Protein AF-A0A7V3CPV3-F1 (afdb_monomer)

Solvent-accessible surface area (backbone atoms only — not comparable to full-atom values): 7036 Å² total; per-residue (Å²): 133,64,68,69,62,50,53,53,50,53,54,56,52,62,68,63,71,70,72,75,70,75,81,86,49,70,71,41,99,81,75,51,84,41,73,77,80,77,63,78,78,73,88,60,93,56,97,50,88,84,55,83,73,71,78,49,60,71,59,56,50,48,53,52,46,52,51,45,66,65,47,46,63,57,50,51,54,51,52,70,70,41,84,89,56,53,73,67,55,45,52,51,54,49,49,56,48,51,52,51,51,51,52,46,53,48,60,66,72,77,106

Nearest PDB structures (foldseek):
  5u0p-assembly1_V  TM=7.146E-01  e=5.054E+00  Schizosaccharomyces pombe

Secondary structure (DSSP, 8-state):
--HHHHHHHHHHHHHGGG-------PPPTTSPPPP--------S--TTTT------HHHHHHHHHHHHHHHHHHHHHHHHH-SSS-HHHHHHHHHHHHHHHHHHHHHHH--

Mean predicted aligned error: 19.04 Å

Sequence (111 aa):
MDPSRQEELEAALDEGSGTELPPNQPQGLLGEPGFDLYKVDEFEPSGNAGVSQEVDFPVVLMAVLLAYVIFFPAAYVILWRSRQFSLRGKVVMSLVGALGVAAAAWALLVR

Foldseek 3Di:
DDVVVVVVVVVVVVVVPPPPPPPPFDQDPPRPDGDPPPPPPPVPPDVCPPDPPPVPVVVVVLVVLVCLVVCLVVVLVCLVPDPPDDPVRSVVSVVVSVVSNVVSVVVVVVD

Radius of gyration: 30.18 Å; Cα contacts (8 Å, |Δi|>4): 24; chains: 1; bounding box: 63×49×74 Å

pLDDT: mean 71.31, std 17.69, range [42.47, 94.75]

Structure (mmCIF, N/CA/C/O backbone):
data_AF-A0A7V3CPV3-F1
#
_entry.id   AF-A0A7V3CPV3-F1
#
loop_
_atom_site.group_PDB
_atom_site.id
_atom_site.type_symbol
_atom_site.label_atom_id
_atom_site.label_alt_id
_atom_site.label_comp_id
_atom_site.label_asym_id
_atom_site.label_entity_id
_atom_site.label_seq_id
_atom_site.pdbx_PDB_ins_code
_atom_site.Cartn_x
_atom_site.Cartn_y
_atom_site.Cartn_z
_atom_site.occupancy
_atom_site.B_iso_or_equiv
_atom_site.auth_seq_id
_atom_site.auth_comp_id
_atom_site.auth_asym_id
_atom_site.auth_atom_id
_atom_site.pdbx_PDB_model_num
ATOM 1 N N . MET A 1 1 ? 42.296 32.226 -46.890 1.00 56.53 1 MET A N 1
ATOM 2 C CA . MET A 1 1 ? 42.434 30.790 -46.582 1.00 56.53 1 MET A CA 1
ATOM 3 C C . MET A 1 1 ? 42.864 30.123 -47.864 1.00 56.53 1 MET A C 1
ATOM 5 O O . MET A 1 1 ? 42.244 30.408 -48.881 1.00 56.53 1 MET A O 1
ATOM 9 N N . ASP A 1 2 ? 43.961 29.370 -47.832 1.00 69.62 2 ASP A N 1
ATOM 10 C CA . ASP A 1 2 ? 44.484 28.711 -49.029 1.00 69.62 2 ASP A CA 1
ATOM 11 C C . ASP A 1 2 ? 43.598 27.513 -49.393 1.00 69.62 2 ASP A C 1
ATOM 13 O O . ASP A 1 2 ? 43.404 26.644 -48.539 1.00 69.62 2 ASP A O 1
ATOM 17 N N . PRO A 1 3 ? 43.068 27.445 -50.625 1.00 68.00 3 PRO A N 1
ATOM 18 C CA . PRO A 1 3 ? 42.153 26.383 -51.043 1.00 68.00 3 PRO A CA 1
ATOM 19 C C . PRO A 1 3 ? 42.816 24.997 -51.042 1.00 68.00 3 PRO A C 1
ATOM 21 O O . PRO A 1 3 ? 42.164 24.011 -50.721 1.00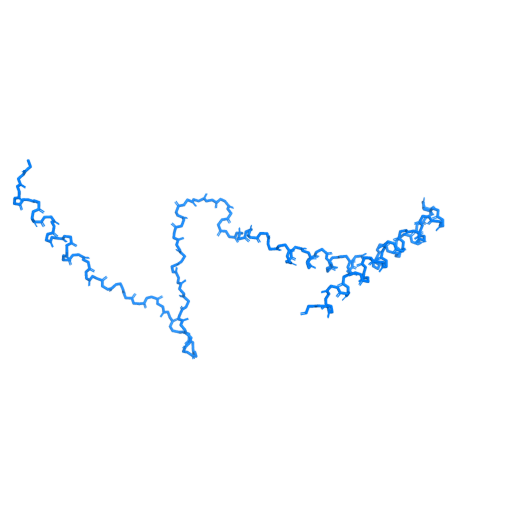 68.00 3 PRO A O 1
ATOM 24 N N . SER A 1 4 ? 44.128 24.923 -51.281 1.00 70.88 4 SER A N 1
ATOM 25 C CA . SER A 1 4 ? 44.899 23.671 -51.229 1.00 70.88 4 SER A CA 1
ATOM 26 C C . SER A 1 4 ? 44.967 23.058 -49.830 1.00 70.88 4 SER A C 1
ATOM 28 O O . SER A 1 4 ? 44.990 21.842 -49.676 1.00 70.88 4 SER A O 1
ATOM 30 N N . ARG A 1 5 ? 44.957 23.897 -48.789 1.00 68.94 5 ARG A N 1
ATOM 31 C CA . ARG A 1 5 ? 44.978 23.447 -47.393 1.00 68.94 5 ARG A CA 1
ATOM 32 C C . ARG A 1 5 ? 43.616 22.929 -46.938 1.00 68.94 5 ARG A C 1
ATOM 34 O O . ARG A 1 5 ? 43.535 22.190 -45.965 1.00 68.94 5 ARG A O 1
ATOM 41 N N . GLN A 1 6 ? 42.555 23.351 -47.618 1.00 71.50 6 GLN A N 1
ATOM 42 C CA . GLN A 1 6 ? 41.190 22.917 -47.357 1.00 71.50 6 GLN A CA 1
ATOM 43 C C . GLN A 1 6 ? 40.939 21.542 -47.988 1.00 71.50 6 GLN A C 1
ATOM 45 O O . GLN A 1 6 ? 40.430 20.660 -47.308 1.00 71.50 6 GLN A O 1
ATOM 50 N N . GLU A 1 7 ? 41.439 21.324 -49.208 1.00 74.12 7 GLU A N 1
ATOM 51 C CA . GLU A 1 7 ? 41.467 20.010 -49.867 1.00 74.12 7 GLU A CA 1
ATOM 52 C C . GLU A 1 7 ? 42.298 18.974 -49.090 1.00 74.12 7 GLU A C 1
ATOM 54 O O . GLU A 1 7 ? 41.855 17.843 -48.919 1.00 74.12 7 GLU A O 1
ATOM 59 N N . GLU A 1 8 ? 43.467 19.350 -48.553 1.00 69.62 8 GLU A N 1
ATOM 60 C CA . GLU A 1 8 ? 44.260 18.450 -47.694 1.00 69.62 8 GLU A CA 1
ATOM 61 C C . GLU A 1 8 ? 43.537 18.086 -46.387 1.00 69.62 8 GLU A C 1
ATOM 63 O O . GLU A 1 8 ? 43.645 16.952 -45.923 1.00 69.62 8 GLU A O 1
ATOM 68 N N . LEU A 1 9 ? 42.800 19.028 -45.783 1.00 64.81 9 LEU A N 1
ATOM 69 C CA . LEU A 1 9 ? 42.025 18.755 -44.569 1.00 64.81 9 LEU A CA 1
ATOM 70 C C . LEU A 1 9 ? 40.815 17.858 -44.848 1.00 64.81 9 LEU A C 1
ATOM 72 O O . LEU A 1 9 ? 40.520 16.985 -44.038 1.00 64.81 9 LEU A O 1
ATOM 76 N N . GLU A 1 10 ? 40.126 18.065 -45.968 1.00 66.81 10 GLU A N 1
ATOM 77 C CA . GLU A 1 10 ? 38.992 17.233 -46.385 1.00 66.81 10 GLU A CA 1
ATOM 78 C C . GLU A 1 10 ? 39.453 15.818 -46.758 1.00 66.81 10 GLU A C 1
ATOM 80 O O . GLU A 1 10 ? 38.862 14.846 -46.292 1.00 66.81 10 GLU A O 1
ATOM 85 N N . ALA A 1 11 ? 40.581 15.683 -47.464 1.00 66.31 11 ALA A N 1
ATOM 86 C CA . ALA A 1 11 ? 41.181 14.383 -47.765 1.00 66.31 11 ALA A CA 1
ATOM 87 C C . ALA A 1 11 ? 41.608 13.622 -46.494 1.00 66.31 11 ALA A C 1
ATOM 89 O O . ALA A 1 11 ? 41.370 12.420 -46.385 1.00 66.31 11 ALA A O 1
ATOM 90 N N . ALA A 1 12 ? 42.181 14.315 -45.503 1.00 62.19 12 ALA A N 1
ATOM 91 C CA . ALA A 1 12 ? 42.557 13.711 -44.223 1.00 62.19 12 ALA A CA 1
ATOM 92 C C . ALA A 1 12 ? 41.345 13.319 -43.351 1.00 62.19 12 ALA A C 1
ATOM 94 O O . ALA A 1 12 ? 41.442 12.398 -42.538 1.00 62.19 12 ALA A O 1
ATOM 95 N N . LEU A 1 13 ? 40.207 14.008 -43.499 1.00 59.66 13 LEU A N 1
ATOM 96 C CA . LEU A 1 13 ? 38.956 13.686 -42.805 1.00 59.66 13 LEU A CA 1
ATOM 97 C C . LEU A 1 13 ? 38.241 12.485 -43.437 1.00 59.66 13 LEU A C 1
ATOM 99 O O . LEU A 1 13 ? 37.728 11.639 -42.702 1.00 59.66 13 LEU A O 1
ATOM 103 N N . ASP A 1 14 ? 38.264 12.366 -44.766 1.00 60.06 14 ASP A N 1
ATOM 104 C CA . ASP A 1 14 ? 37.705 11.211 -45.475 1.00 60.06 14 ASP A CA 1
ATOM 105 C C . ASP A 1 14 ? 38.520 9.932 -45.214 1.00 60.06 14 ASP A C 1
ATOM 107 O O . ASP A 1 14 ? 37.942 8.871 -44.956 1.00 60.06 14 ASP A O 1
ATOM 111 N N . GLU A 1 15 ? 39.855 10.027 -45.169 1.00 57.59 15 GLU A N 1
ATOM 112 C CA . GLU A 1 15 ? 40.751 8.894 -44.876 1.00 57.59 15 GLU A CA 1
ATOM 113 C C . GLU A 1 15 ? 40.659 8.421 -43.404 1.00 57.59 15 GLU A C 1
ATOM 115 O O . GLU A 1 15 ? 40.920 7.258 -43.095 1.00 57.59 15 GLU A O 1
ATOM 120 N N . GLY A 1 16 ? 40.203 9.288 -42.490 1.00 47.00 16 GLY A N 1
ATOM 121 C CA . GLY A 1 16 ? 39.996 8.980 -41.069 1.00 47.00 16 GLY A CA 1
ATOM 122 C C . GLY A 1 16 ? 38.681 8.262 -40.730 1.00 47.00 16 GLY A C 1
ATOM 123 O O . GLY A 1 16 ? 38.499 7.832 -39.590 1.00 47.00 16 GLY A O 1
ATOM 124 N N . SER A 1 17 ? 37.766 8.103 -41.691 1.00 47.91 17 SER A N 1
ATOM 125 C CA . SER A 1 17 ? 36.425 7.533 -41.457 1.00 47.91 17 SER A CA 1
ATOM 126 C C . SER A 1 17 ? 36.355 5.997 -41.527 1.00 47.91 17 SER A C 1
ATOM 128 O O . SER A 1 17 ? 35.320 5.408 -41.221 1.00 47.91 17 SER A O 1
ATOM 130 N N . GLY A 1 18 ? 37.461 5.335 -41.888 1.00 44.59 18 GLY A N 1
ATOM 131 C CA . GLY A 1 18 ? 37.525 3.890 -42.134 1.00 44.59 18 GLY A CA 1
ATOM 132 C C . GLY A 1 18 ? 38.124 3.039 -41.013 1.00 44.59 18 GLY A C 1
ATOM 133 O O . GLY A 1 18 ? 38.395 1.861 -41.241 1.00 44.59 18 GLY A O 1
ATOM 134 N N . THR A 1 19 ? 38.356 3.582 -39.812 1.00 42.47 19 THR A N 1
ATOM 135 C CA . THR A 1 19 ? 38.695 2.710 -38.676 1.00 42.47 19 THR A CA 1
ATOM 136 C C . THR A 1 19 ? 37.397 2.107 -38.164 1.00 42.47 19 THR A C 1
ATOM 138 O O . THR A 1 19 ? 36.763 2.659 -37.267 1.00 42.47 19 THR A O 1
ATOM 141 N N . GLU A 1 20 ? 36.980 0.992 -38.770 1.00 50.66 20 GLU A N 1
ATOM 142 C CA . GLU A 1 20 ? 36.038 0.061 -38.155 1.00 50.66 20 GLU A CA 1
ATOM 143 C C . GLU A 1 20 ? 36.543 -0.211 -36.734 1.00 50.66 20 GLU A C 1
ATOM 145 O O . GLU A 1 20 ? 37.519 -0.934 -36.517 1.00 50.66 20 GLU A O 1
ATOM 150 N N . LEU A 1 21 ? 35.930 0.455 -35.754 1.00 48.62 21 LEU A N 1
ATOM 151 C CA . LEU A 1 21 ? 36.148 0.155 -34.350 1.00 48.62 21 LEU A CA 1
ATOM 152 C C . LEU A 1 21 ? 35.860 -1.343 -34.188 1.00 48.62 21 LEU A C 1
ATOM 154 O O . LEU A 1 21 ? 34.802 -1.796 -34.641 1.00 48.62 21 LEU A O 1
ATOM 158 N N . PRO A 1 22 ? 36.783 -2.130 -33.603 1.00 49.16 22 PRO A N 1
ATOM 159 C CA . PRO A 1 22 ? 36.579 -3.564 -33.478 1.00 49.16 22 PRO A CA 1
ATOM 160 C C . PRO A 1 22 ? 35.247 -3.806 -32.759 1.00 49.16 22 PRO A C 1
ATOM 162 O O . PRO A 1 22 ? 34.936 -3.076 -31.811 1.00 49.16 22 PRO A O 1
ATOM 165 N N . PRO A 1 23 ? 34.439 -4.786 -33.202 1.00 51.44 23 PRO A N 1
ATOM 166 C CA . PRO A 1 23 ? 33.114 -5.006 -32.647 1.00 51.44 23 PRO A CA 1
ATOM 167 C C . PRO A 1 23 ? 33.256 -5.401 -31.176 1.00 51.44 23 PRO A C 1
ATOM 169 O O . PRO A 1 23 ? 33.507 -6.555 -30.843 1.00 51.44 23 PRO A O 1
ATOM 172 N N . ASN A 1 24 ? 33.086 -4.436 -30.274 1.00 50.66 24 ASN A N 1
ATOM 173 C CA . ASN A 1 24 ? 33.134 -4.637 -28.826 1.00 50.66 24 ASN A CA 1
ATOM 174 C C . ASN A 1 24 ? 31.821 -5.239 -28.288 1.00 50.66 24 ASN A C 1
ATOM 176 O O . ASN A 1 24 ? 31.425 -4.983 -27.153 1.00 50.66 24 ASN A O 1
ATOM 180 N N . GLN A 1 25 ? 31.139 -6.055 -29.094 1.00 51.19 25 GLN A N 1
ATOM 181 C CA . GLN A 1 25 ? 30.000 -6.848 -28.655 1.00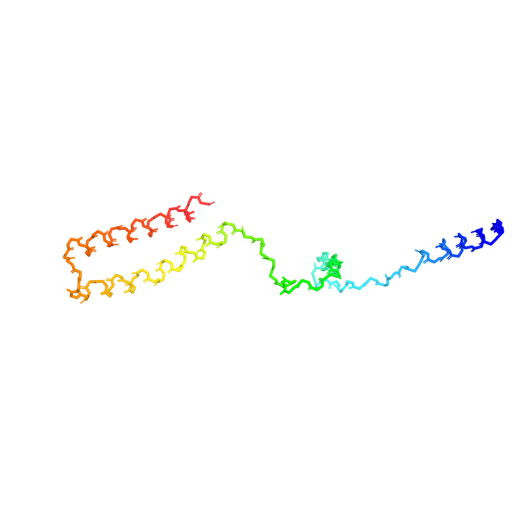 51.19 25 GLN A CA 1
ATOM 182 C C . GLN A 1 25 ? 30.478 -8.275 -28.373 1.00 51.19 25 GLN A C 1
ATOM 184 O O . GLN A 1 25 ? 30.712 -9.037 -29.315 1.00 51.19 25 GLN A O 1
ATOM 189 N N . PRO A 1 26 ? 30.626 -8.686 -27.101 1.00 53.00 26 PRO A N 1
ATOM 190 C CA . PRO A 1 26 ? 30.696 -10.106 -26.806 1.00 53.00 26 PRO A CA 1
ATOM 191 C C . PRO A 1 26 ? 29.389 -10.745 -27.290 1.00 53.00 26 PRO A C 1
ATOM 193 O O . PRO A 1 26 ? 28.301 -10.354 -26.865 1.00 53.00 26 PRO A O 1
ATOM 196 N N . GLN A 1 27 ? 29.493 -11.700 -28.215 1.00 53.34 27 GLN A N 1
ATOM 197 C CA . GLN A 1 27 ? 28.337 -12.466 -28.673 1.00 53.34 27 GLN A CA 1
ATOM 198 C C . GLN A 1 27 ? 27.693 -13.160 -27.469 1.00 53.34 27 GLN A C 1
ATOM 200 O O . GLN A 1 27 ? 28.382 -13.803 -26.671 1.00 53.34 27 GLN A O 1
ATOM 205 N N . GLY A 1 28 ? 26.372 -13.035 -27.333 1.00 55.84 28 GLY A N 1
ATOM 206 C CA . GLY A 1 28 ? 25.628 -13.827 -26.361 1.00 55.84 28 GLY A CA 1
ATOM 207 C C . GLY A 1 28 ? 25.835 -15.319 -26.640 1.00 55.84 28 GLY A C 1
ATOM 208 O O . GLY A 1 28 ? 25.908 -15.735 -27.796 1.00 55.84 28 GLY A O 1
ATOM 209 N N . LEU A 1 29 ? 25.905 -16.143 -25.591 1.00 56.28 29 LEU A N 1
ATOM 210 C CA . LEU A 1 29 ? 26.184 -17.590 -25.671 1.00 56.28 29 LEU A CA 1
ATOM 211 C C . LEU A 1 29 ? 25.224 -18.392 -26.579 1.00 56.28 29 LEU A C 1
ATOM 213 O O . LEU A 1 29 ? 25.504 -19.549 -26.880 1.00 56.28 29 LEU A O 1
ATOM 217 N N . LEU A 1 30 ? 24.100 -17.803 -27.001 1.00 57.06 30 LEU A N 1
ATOM 218 C CA . LEU A 1 30 ? 23.021 -18.458 -27.747 1.00 57.06 30 LEU A CA 1
ATOM 219 C C . LEU A 1 30 ? 22.642 -17.745 -29.062 1.00 57.06 30 LEU A C 1
ATOM 221 O O . LEU A 1 30 ? 21.592 -18.037 -29.626 1.00 57.06 30 LEU A O 1
ATOM 225 N N . GLY A 1 31 ? 23.484 -16.839 -29.577 1.00 55.50 31 GLY A N 1
ATOM 226 C CA . GLY A 1 31 ? 23.236 -16.166 -30.864 1.00 55.50 31 GLY A CA 1
ATOM 227 C C . GLY A 1 31 ? 22.234 -15.007 -30.805 1.00 55.50 31 GLY A C 1
ATOM 228 O O . GLY A 1 31 ? 21.690 -14.608 -31.833 1.00 55.50 31 GLY A O 1
ATOM 229 N N . GLU A 1 32 ? 21.988 -14.464 -29.613 1.00 56.59 32 GLU A N 1
ATOM 230 C CA . GLU A 1 32 ? 21.241 -13.217 -29.437 1.00 56.59 32 GLU A CA 1
ATOM 231 C C . GLU A 1 32 ? 22.058 -12.027 -29.978 1.00 56.59 32 GLU A C 1
ATOM 233 O O . GLU A 1 32 ? 23.292 -12.042 -29.862 1.00 56.59 32 GLU A O 1
ATOM 238 N N . PRO A 1 33 ? 21.409 -10.994 -30.559 1.00 54.50 33 PRO A N 1
ATOM 239 C CA . PRO A 1 33 ? 22.097 -9.750 -30.883 1.00 54.50 33 PRO A CA 1
ATOM 240 C C . PRO A 1 33 ? 22.756 -9.217 -29.605 1.00 54.50 33 PRO A C 1
ATOM 242 O O . PRO A 1 33 ? 22.108 -9.122 -28.562 1.00 54.50 33 PRO A O 1
ATOM 245 N N . GLY A 1 34 ? 24.066 -8.960 -29.673 1.00 54.69 34 GLY A N 1
ATOM 246 C CA . GLY A 1 34 ? 24.864 -8.549 -28.523 1.00 54.69 34 GLY A CA 1
ATOM 247 C C . GLY A 1 34 ? 24.278 -7.307 -27.858 1.00 54.69 34 GLY A C 1
ATOM 248 O O . GLY A 1 34 ? 23.688 -6.459 -28.525 1.00 54.69 34 GLY A O 1
ATOM 249 N N . PHE A 1 35 ? 24.429 -7.210 -26.536 1.00 47.69 35 PHE A N 1
ATOM 250 C CA . PHE A 1 35 ? 24.013 -6.027 -25.787 1.00 47.69 35 PHE A CA 1
ATOM 251 C C . PHE A 1 35 ? 24.631 -4.783 -26.429 1.00 47.69 35 PHE A C 1
ATOM 253 O O . PHE A 1 35 ? 25.857 -4.671 -26.511 1.00 47.69 35 PHE A O 1
ATOM 260 N N . ASP A 1 36 ? 23.785 -3.868 -26.894 1.00 50.06 36 ASP A N 1
ATOM 261 C CA . ASP A 1 36 ? 24.252 -2.604 -27.439 1.00 50.06 36 ASP A CA 1
ATOM 262 C C . ASP A 1 36 ? 24.753 -1.741 -26.276 1.00 50.06 36 ASP A C 1
ATOM 264 O O . ASP A 1 36 ? 23.980 -1.213 -25.476 1.00 50.06 36 ASP A O 1
ATOM 268 N N . LEU A 1 37 ? 26.077 -1.703 -26.108 1.00 52.59 37 LEU A N 1
ATOM 269 C CA . LEU A 1 37 ? 26.743 -0.931 -25.058 1.00 52.59 37 LEU A CA 1
ATOM 270 C C . LEU A 1 37 ? 26.828 0.559 -25.405 1.00 52.59 37 LEU A C 1
ATOM 272 O O . LEU A 1 37 ? 27.272 1.337 -24.560 1.00 52.59 37 LEU A O 1
ATOM 276 N N . TYR A 1 38 ? 26.349 0.973 -26.585 1.00 45.22 38 TYR A N 1
ATOM 277 C CA . TYR A 1 38 ? 26.018 2.367 -26.853 1.00 45.22 38 TYR A CA 1
ATOM 278 C C . TYR A 1 38 ? 24.768 2.759 -26.054 1.00 45.22 38 TYR A C 1
ATOM 280 O O . TYR A 1 38 ? 23.679 2.978 -26.583 1.00 45.22 38 TYR A O 1
ATOM 288 N N . LYS A 1 39 ? 24.946 2.933 -24.739 1.00 48.41 39 LYS A N 1
ATOM 289 C CA . LYS A 1 39 ? 24.226 4.007 -24.064 1.00 48.41 39 LYS A CA 1
ATOM 290 C C . LYS A 1 39 ? 24.663 5.276 -24.772 1.00 48.41 39 LYS A C 1
ATOM 292 O O . LYS A 1 39 ? 25.836 5.624 -24.731 1.00 48.41 39 LYS A O 1
ATOM 297 N N . VAL A 1 40 ? 23.728 5.913 -25.464 1.00 50.94 40 VAL A N 1
ATOM 298 C CA . VAL A 1 40 ? 23.890 7.279 -25.947 1.00 50.94 40 VAL A CA 1
ATOM 299 C C . VAL A 1 40 ? 24.431 8.088 -24.773 1.00 50.94 40 VAL A C 1
ATOM 301 O O . VAL A 1 40 ? 23.773 8.200 -23.739 1.00 50.94 40 VAL A O 1
ATOM 304 N N . ASP A 1 41 ? 25.677 8.526 -24.908 1.00 45.53 41 ASP A N 1
ATOM 305 C CA . ASP A 1 41 ? 26.395 9.315 -23.924 1.00 45.53 41 ASP A CA 1
ATOM 306 C C . ASP A 1 41 ? 25.658 10.649 -23.721 1.00 45.53 41 ASP A C 1
ATOM 30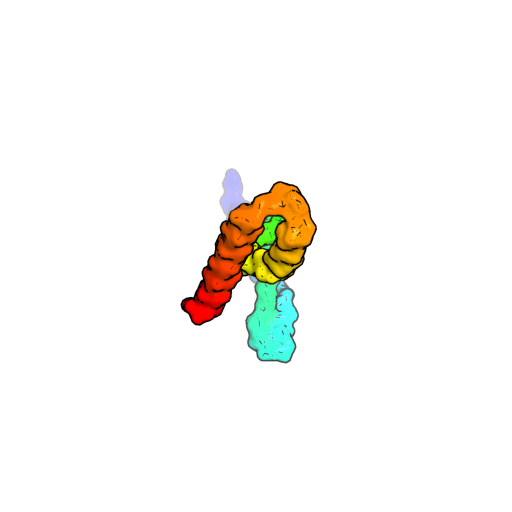8 O O . ASP A 1 41 ? 25.965 11.660 -24.352 1.00 45.53 41 ASP A O 1
ATOM 312 N N . GLU A 1 42 ? 24.684 10.683 -22.810 1.00 47.16 42 GLU A N 1
ATOM 313 C CA . GLU A 1 42 ? 24.400 11.896 -22.049 1.00 47.16 42 GLU A CA 1
ATOM 314 C C . GLU A 1 42 ? 25.623 12.148 -21.160 1.00 47.16 42 GLU A C 1
ATOM 316 O O . GLU A 1 42 ? 25.699 11.731 -20.006 1.00 47.16 42 GLU A O 1
ATOM 321 N N . PHE A 1 43 ? 26.626 12.816 -21.727 1.00 50.09 43 PHE A N 1
ATOM 322 C CA . PHE A 1 43 ? 27.825 13.277 -21.027 1.00 50.09 43 PHE A CA 1
ATOM 323 C C . PHE A 1 43 ? 27.534 14.542 -20.191 1.00 50.09 43 PHE A C 1
ATOM 325 O O . PHE A 1 43 ? 28.353 15.452 -20.103 1.00 50.09 43 PHE A O 1
ATOM 332 N N . GLU A 1 44 ? 26.360 14.616 -19.563 1.00 48.81 44 GLU A N 1
ATOM 333 C CA . GLU A 1 44 ? 26.108 15.510 -18.436 1.00 48.81 44 GLU A CA 1
ATOM 334 C C . GLU A 1 44 ? 26.010 14.640 -17.183 1.00 48.81 44 GLU A C 1
ATOM 336 O O . GLU A 1 44 ? 25.212 13.701 -17.154 1.00 48.81 44 GLU A O 1
ATOM 341 N N . PRO A 1 45 ? 26.792 14.905 -16.122 1.00 46.66 45 PRO A N 1
ATOM 342 C CA . PRO A 1 45 ? 26.652 14.182 -14.871 1.00 46.66 45 PRO A CA 1
ATOM 343 C C . PRO A 1 45 ? 25.360 14.643 -14.189 1.00 46.66 45 PRO A C 1
ATOM 345 O O . PRO A 1 45 ? 25.373 15.433 -13.246 1.00 46.66 45 PRO A O 1
ATOM 348 N N . SER A 1 46 ? 24.216 14.160 -14.668 1.00 51.81 46 SER A N 1
ATOM 349 C CA . SER A 1 46 ? 22.982 14.240 -13.913 1.00 51.81 46 SER A CA 1
ATOM 350 C C . SER A 1 46 ? 23.133 13.267 -12.743 1.00 51.81 46 SER A C 1
ATOM 352 O O . SER A 1 46 ? 23.474 12.094 -12.913 1.00 51.81 46 SER A O 1
ATOM 354 N N . GLY A 1 47 ? 22.902 13.738 -11.516 1.00 52.53 47 GLY A N 1
ATOM 355 C CA . GLY A 1 47 ? 22.987 12.918 -10.298 1.00 52.53 47 GLY A CA 1
ATOM 356 C C . GLY A 1 47 ? 22.012 11.727 -10.253 1.00 52.53 47 GLY A C 1
ATOM 357 O O . GLY A 1 47 ? 21.903 11.079 -9.218 1.00 52.53 47 GLY A O 1
ATOM 358 N N . ASN A 1 48 ? 21.317 11.447 -11.360 1.00 54.84 48 ASN A N 1
ATOM 359 C CA . ASN A 1 48 ? 20.269 10.453 -11.530 1.00 54.84 48 ASN A CA 1
ATOM 360 C C . ASN A 1 48 ? 20.506 9.500 -12.720 1.00 54.84 48 ASN A C 1
ATOM 362 O O . ASN A 1 48 ? 19.602 8.738 -13.044 1.00 54.84 48 ASN A O 1
ATOM 366 N N . ALA A 1 49 ? 21.696 9.452 -13.331 1.00 47.47 49 ALA A N 1
ATOM 367 C CA . ALA A 1 49 ? 21.993 8.591 -14.494 1.00 47.47 49 ALA A CA 1
ATOM 368 C C . ALA A 1 49 ? 21.851 7.056 -14.263 1.00 47.47 49 ALA A C 1
ATOM 370 O O . ALA A 1 49 ? 22.065 6.253 -15.174 1.00 47.47 49 ALA A O 1
ATOM 371 N N . GLY A 1 50 ? 21.483 6.624 -13.051 1.00 47.56 50 GLY A N 1
ATOM 372 C CA . GLY A 1 50 ? 21.130 5.238 -12.711 1.00 47.56 50 GLY A CA 1
ATOM 373 C C . GLY A 1 50 ? 19.664 5.020 -12.325 1.00 47.56 50 GLY A C 1
ATOM 374 O O . GLY A 1 50 ? 19.262 3.882 -12.097 1.00 47.56 50 GLY A O 1
ATOM 375 N N . VAL A 1 51 ? 18.857 6.080 -12.245 1.00 49.50 51 VAL A N 1
ATOM 376 C CA . VAL A 1 51 ? 17.427 5.981 -11.964 1.00 49.50 51 VAL A CA 1
ATOM 377 C C . VAL A 1 51 ? 16.709 6.425 -13.223 1.00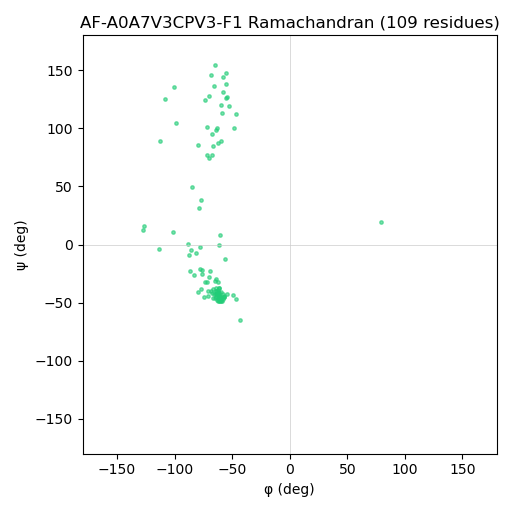 49.50 51 VAL A C 1
ATOM 379 O O . VAL A 1 51 ? 16.391 7.600 -13.387 1.00 49.50 51 VAL A O 1
ATOM 382 N N . SER A 1 52 ? 16.455 5.472 -14.120 1.00 52.56 52 SER A N 1
ATOM 383 C CA . SER A 1 52 ? 15.381 5.640 -15.092 1.00 52.56 52 SER A CA 1
ATOM 384 C C . SER A 1 52 ? 14.089 5.814 -14.286 1.00 52.56 52 SER A C 1
ATOM 386 O O . SER A 1 52 ? 13.460 4.845 -13.870 1.00 52.56 52 SER A O 1
ATOM 388 N N . GLN A 1 53 ? 13.762 7.062 -13.940 1.00 55.38 53 GLN A N 1
ATOM 389 C CA . GLN A 1 53 ? 12.465 7.460 -13.404 1.00 55.38 53 GLN A CA 1
ATOM 390 C C . GLN A 1 53 ? 11.526 7.706 -14.580 1.00 55.38 53 GLN A C 1
ATOM 392 O O . GLN A 1 53 ? 10.845 8.727 -14.651 1.00 55.38 53 GLN A O 1
ATOM 397 N N . GLU A 1 54 ? 11.454 6.760 -15.513 1.00 58.12 54 GLU A N 1
ATOM 398 C CA . GLU A 1 54 ? 10.179 6.558 -16.170 1.00 58.12 54 GLU A CA 1
ATOM 399 C C . GLU A 1 54 ? 9.243 6.115 -15.051 1.00 58.12 54 GLU A C 1
ATOM 401 O O . GLU A 1 54 ? 9.327 4.999 -14.538 1.00 58.12 54 GLU A O 1
ATOM 406 N N . VAL A 1 55 ? 8.439 7.060 -14.559 1.00 61.75 55 VAL A N 1
ATOM 407 C CA . VAL A 1 55 ? 7.364 6.789 -13.610 1.00 61.75 55 VAL A CA 1
ATOM 408 C C . VAL A 1 55 ? 6.341 5.965 -14.376 1.00 61.75 55 VAL A C 1
ATOM 410 O O . VAL A 1 55 ? 5.330 6.475 -14.854 1.00 61.75 55 VAL A O 1
ATOM 413 N N . ASP A 1 56 ? 6.651 4.685 -14.550 1.00 76.06 56 ASP A N 1
ATOM 414 C CA . ASP A 1 56 ? 5.757 3.715 -15.135 1.00 76.06 56 ASP A CA 1
ATOM 415 C C . ASP A 1 56 ? 4.626 3.547 -14.124 1.00 76.06 56 ASP A C 1
ATOM 417 O O . ASP A 1 56 ? 4.741 2.874 -13.095 1.00 76.06 56 ASP A O 1
ATOM 421 N N . PHE A 1 57 ? 3.555 4.303 -14.357 1.00 76.81 57 PHE A N 1
ATOM 422 C CA . PHE A 1 57 ? 2.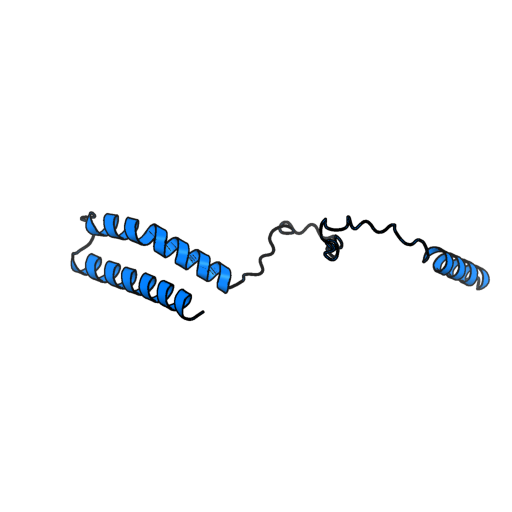383 4.356 -13.498 1.00 76.81 57 PHE A CA 1
ATOM 423 C C . PHE A 1 57 ? 1.876 2.943 -13.143 1.00 76.81 57 PHE A C 1
ATOM 425 O O . PHE A 1 57 ? 1.626 2.693 -11.963 1.00 76.81 57 PHE A O 1
ATOM 432 N N . PRO A 1 58 ? 1.806 1.984 -14.091 1.00 79.94 58 PRO A N 1
ATOM 433 C CA . PRO A 1 58 ? 1.634 0.559 -13.812 1.00 79.94 58 PRO A CA 1
ATOM 434 C C . PRO A 1 58 ? 2.530 -0.034 -12.715 1.00 79.94 58 PRO A C 1
ATOM 436 O O . PRO A 1 58 ? 2.028 -0.763 -11.857 1.00 79.94 58 PRO A O 1
ATOM 439 N N . VAL A 1 59 ? 3.834 0.251 -12.723 1.00 79.88 59 VAL A N 1
ATOM 440 C CA . VAL A 1 59 ? 4.806 -0.289 -11.755 1.00 79.88 59 VAL A CA 1
ATOM 441 C C . VAL A 1 59 ? 4.597 0.336 -10.382 1.00 79.88 59 VAL A C 1
ATOM 443 O O . VAL A 1 59 ? 4.539 -0.377 -9.379 1.00 79.88 59 VAL A O 1
ATOM 446 N N . VAL A 1 60 ? 4.410 1.657 -10.330 1.00 82.69 60 VAL A N 1
ATOM 447 C CA . VAL A 1 60 ? 4.112 2.372 -9.080 1.00 82.69 60 VAL A CA 1
ATOM 448 C C . VAL A 1 60 ? 2.799 1.875 -8.476 1.00 82.69 60 VAL A C 1
ATOM 450 O O . VAL A 1 60 ? 2.738 1.580 -7.282 1.00 82.69 60 VAL A O 1
ATOM 453 N N . LEU A 1 61 ? 1.761 1.716 -9.299 1.00 82.81 61 LEU A N 1
ATOM 454 C CA . LEU A 1 61 ? 0.476 1.173 -8.874 1.00 82.81 61 LEU A CA 1
ATOM 455 C C . LEU A 1 61 ? 0.635 -0.251 -8.325 1.00 82.81 61 LEU A C 1
ATOM 457 O O . LEU A 1 61 ? 0.148 -0.533 -7.234 1.00 82.81 61 LEU A O 1
ATOM 461 N N . MET A 1 62 ? 1.367 -1.130 -9.016 1.00 81.56 62 MET A N 1
ATOM 462 C CA . MET A 1 62 ? 1.672 -2.480 -8.524 1.00 81.56 62 MET A CA 1
ATOM 463 C C 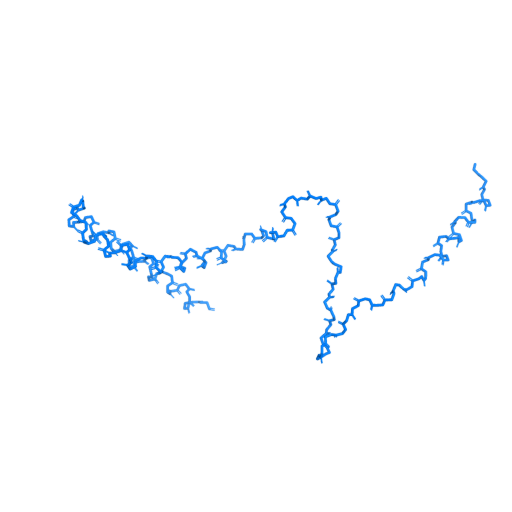. MET A 1 62 ? 2.386 -2.461 -7.170 1.00 81.56 62 MET A C 1
ATOM 465 O O . MET A 1 62 ? 1.994 -3.205 -6.271 1.00 81.56 62 MET A O 1
ATOM 469 N N . ALA A 1 63 ? 3.389 -1.598 -6.991 1.00 83.94 63 ALA A N 1
ATOM 470 C CA . ALA A 1 63 ? 4.115 -1.470 -5.731 1.00 83.94 63 ALA A CA 1
ATOM 471 C C . ALA A 1 63 ? 3.197 -1.021 -4.581 1.00 83.94 63 ALA A C 1
ATOM 473 O O . ALA A 1 63 ? 3.259 -1.580 -3.484 1.00 83.94 63 ALA A O 1
ATOM 474 N N . VAL A 1 64 ? 2.300 -0.063 -4.840 1.00 85.56 64 VAL A N 1
ATOM 475 C CA . VAL A 1 64 ? 1.302 0.398 -3.863 1.00 85.56 64 VAL A CA 1
ATOM 476 C C . VAL A 1 64 ? 0.332 -0.725 -3.499 1.00 85.56 64 VAL A C 1
ATOM 478 O O . VAL A 1 64 ? 0.080 -0.942 -2.314 1.00 85.56 64 VAL A O 1
ATOM 481 N N . LEU A 1 65 ? -0.183 -1.472 -4.481 1.00 86.00 65 LEU A N 1
ATOM 482 C CA . LEU A 1 65 ? -1.093 -2.593 -4.229 1.00 86.00 65 LEU A CA 1
ATOM 483 C C . LEU A 1 65 ? -0.405 -3.710 -3.435 1.00 86.00 65 LEU A C 1
ATOM 485 O O . LEU A 1 65 ? -0.987 -4.235 -2.487 1.00 86.00 65 LEU A O 1
ATOM 489 N N . LEU A 1 66 ? 0.844 -4.038 -3.770 1.00 85.50 66 LEU A N 1
ATOM 490 C CA . LEU A 1 66 ? 1.627 -5.048 -3.060 1.00 85.50 66 LEU A CA 1
ATOM 491 C C . LEU A 1 66 ? 1.866 -4.638 -1.601 1.00 85.50 66 LEU A C 1
ATOM 493 O O . LEU A 1 66 ? 1.598 -5.418 -0.686 1.00 85.50 66 LEU A O 1
ATOM 497 N N . ALA A 1 67 ? 2.315 -3.399 -1.374 1.00 86.25 67 ALA A N 1
ATOM 498 C CA . ALA A 1 67 ? 2.485 -2.856 -0.032 1.00 86.25 67 ALA A CA 1
ATOM 499 C C . ALA A 1 67 ? 1.161 -2.903 0.741 1.00 86.25 67 ALA A C 1
ATOM 501 O O . ALA A 1 67 ? 1.120 -3.356 1.884 1.00 86.25 67 ALA A O 1
ATOM 502 N N . TYR A 1 68 ? 0.059 -2.512 0.103 1.00 87.00 68 TYR A N 1
ATOM 503 C CA . TYR A 1 68 ? -1.258 -2.550 0.719 1.00 87.00 68 TYR A CA 1
ATOM 504 C C . TYR A 1 68 ? -1.650 -3.963 1.165 1.00 87.00 68 TYR A C 1
ATOM 506 O O . TYR A 1 68 ? -2.021 -4.150 2.319 1.00 87.00 68 TYR A O 1
ATOM 514 N N . VAL A 1 69 ? -1.502 -4.974 0.304 1.00 86.25 69 VAL A N 1
ATOM 515 C CA . VAL A 1 69 ? -1.824 -6.375 0.630 1.00 86.25 69 VAL A CA 1
ATOM 516 C C . VAL A 1 69 ? -0.967 -6.909 1.782 1.00 86.25 69 VAL A C 1
ATOM 518 O O . VAL A 1 69 ? -1.476 -7.635 2.634 1.00 86.25 69 VAL A O 1
ATOM 521 N N . ILE A 1 70 ? 0.311 -6.528 1.848 1.00 88.38 70 ILE A N 1
ATOM 522 C CA . ILE A 1 70 ? 1.236 -6.981 2.897 1.00 88.38 70 ILE A CA 1
ATOM 523 C C . ILE A 1 70 ? 0.948 -6.294 4.239 1.00 88.38 70 ILE A C 1
ATOM 525 O O . ILE A 1 70 ? 0.921 -6.949 5.283 1.00 88.38 70 ILE A O 1
ATOM 529 N N . PHE A 1 71 ? 0.729 -4.978 4.239 1.00 89.00 71 PHE A N 1
ATOM 530 C CA . PHE A 1 71 ? 0.575 -4.202 5.472 1.00 89.00 71 PHE A CA 1
ATOM 531 C C . PHE A 1 71 ? -0.861 -4.179 6.004 1.00 89.00 71 PHE A C 1
ATOM 533 O O . PHE A 1 71 ? -1.060 -3.989 7.207 1.00 89.00 71 PHE A O 1
ATOM 540 N N . PHE A 1 72 ? -1.867 -4.408 5.157 1.00 90.25 72 PHE A N 1
ATOM 541 C CA . PHE A 1 72 ? -3.269 -4.373 5.566 1.00 90.25 72 PHE A CA 1
ATOM 542 C C . PHE A 1 72 ? -3.620 -5.384 6.676 1.00 90.25 72 PHE A C 1
ATOM 544 O O . PHE A 1 72 ? -4.245 -4.965 7.651 1.00 90.25 72 PHE A O 1
ATOM 551 N N . PRO A 1 73 ? -3.194 -6.665 6.637 1.00 90.81 73 PRO A N 1
ATOM 552 C CA . PRO A 1 73 ? -3.455 -7.612 7.723 1.00 90.81 73 PRO A CA 1
ATOM 553 C C . PRO A 1 73 ? -2.900 -7.136 9.071 1.00 90.81 73 PRO A C 1
ATOM 555 O O . PRO A 1 73 ? -3.586 -7.205 10.093 1.00 90.81 73 PRO A O 1
ATOM 558 N N . ALA A 1 74 ? -1.679 -6.595 9.076 1.00 91.44 74 ALA A N 1
ATOM 559 C CA . ALA A 1 74 ? -1.064 -6.052 10.282 1.00 91.44 74 ALA A CA 1
ATOM 560 C C . ALA A 1 74 ? -1.836 -4.825 10.795 1.00 91.44 74 ALA A C 1
ATOM 562 O O . ALA A 1 74 ? -2.178 -4.756 11.978 1.00 91.44 74 ALA A O 1
ATOM 563 N N . ALA A 1 75 ? -2.181 -3.895 9.901 1.00 90.69 75 ALA A N 1
ATOM 564 C CA . ALA A 1 75 ? -2.982 -2.720 10.228 1.00 90.69 75 ALA A CA 1
ATOM 565 C C . ALA A 1 75 ? -4.366 -3.100 10.778 1.00 90.69 75 ALA A C 1
ATOM 567 O O . ALA A 1 75 ? -4.812 -2.514 11.764 1.00 90.69 75 ALA A O 1
ATOM 568 N N . TYR A 1 76 ? -5.016 -4.117 10.208 1.00 93.25 76 TYR A N 1
ATOM 569 C CA . TYR A 1 76 ? -6.296 -4.642 10.678 1.00 93.25 76 TYR A CA 1
ATOM 570 C C . TYR A 1 76 ? -6.189 -5.173 12.113 1.00 93.25 76 TYR A C 1
ATOM 572 O O . TYR A 1 76 ? -6.973 -4.788 12.981 1.00 93.25 76 TYR A O 1
ATOM 580 N N . VAL A 1 77 ? -5.183 -6.000 12.409 1.00 93.75 77 VAL A N 1
ATOM 581 C CA . VAL A 1 77 ? -4.978 -6.536 13.765 1.00 93.75 77 VAL A CA 1
ATOM 582 C C . VAL A 1 77 ? -4.716 -5.411 14.770 1.00 93.75 77 VAL A C 1
ATOM 584 O O . VAL A 1 77 ? -5.312 -5.397 15.852 1.00 93.75 77 VAL A O 1
ATOM 587 N N . ILE A 1 78 ? -3.869 -4.440 14.416 1.00 94.25 78 ILE A N 1
ATOM 588 C CA . ILE A 1 78 ? -3.559 -3.283 15.268 1.00 94.25 78 ILE A CA 1
ATOM 589 C C . ILE A 1 78 ? -4.820 -2.450 15.528 1.00 94.25 78 ILE A C 1
ATOM 591 O O . ILE A 1 78 ? -5.116 -2.115 16.678 1.00 94.25 78 ILE A O 1
ATOM 595 N N . LEU A 1 79 ? -5.598 -2.165 14.483 1.00 94.75 79 LEU A N 1
ATOM 596 C CA . LEU A 1 79 ? -6.851 -1.419 14.562 1.00 94.75 79 LEU A CA 1
ATOM 597 C C . LEU A 1 79 ? -7.849 -2.097 15.509 1.00 94.75 79 LEU A C 1
ATOM 599 O O . LEU A 1 79 ? -8.425 -1.441 16.381 1.00 94.75 79 LEU A O 1
ATOM 603 N N . TRP A 1 80 ? -8.037 -3.412 15.380 1.00 94.19 80 TRP A N 1
ATOM 604 C CA . TRP A 1 80 ? -8.994 -4.150 16.204 1.00 94.19 80 TRP A CA 1
ATOM 605 C C . TRP A 1 80 ? -8.544 -4.305 17.654 1.00 94.19 80 TRP A C 1
ATOM 607 O O . TRP A 1 80 ? -9.385 -4.238 18.556 1.00 94.19 80 TRP A O 1
ATOM 617 N N . ARG A 1 81 ? -7.233 -4.401 17.895 1.00 94.44 81 ARG A N 1
ATOM 618 C CA . ARG A 1 81 ? -6.648 -4.437 19.241 1.00 94.44 81 ARG A CA 1
ATOM 619 C C . ARG A 1 81 ? -6.621 -3.065 19.923 1.00 94.44 81 ARG A C 1
ATOM 621 O O . ARG A 1 81 ? -6.637 -2.993 21.151 1.00 94.44 81 ARG A O 1
ATOM 628 N N . SER A 1 82 ? -6.606 -1.979 19.154 1.00 92.75 82 SER A N 1
ATOM 629 C CA . SER A 1 82 ? -6.574 -0.621 19.696 1.00 92.75 82 SER A CA 1
ATOM 630 C C . SER A 1 82 ? -7.855 -0.283 20.463 1.00 92.75 82 SER A C 1
ATOM 632 O O . SER A 1 82 ? -8.971 -0.549 20.012 1.00 92.75 82 SER A O 1
ATOM 634 N N . ARG A 1 83 ? -7.703 0.347 21.631 1.00 92.81 83 ARG A N 1
ATOM 635 C CA . ARG A 1 83 ? -8.818 0.917 22.410 1.00 92.81 83 ARG A CA 1
ATOM 636 C C . ARG A 1 83 ? -9.164 2.352 22.006 1.00 92.81 83 ARG A C 1
ATOM 638 O O . ARG A 1 83 ? -10.173 2.872 22.460 1.00 92.81 83 ARG A O 1
ATOM 645 N N . GLN A 1 84 ? -8.341 2.981 21.166 1.00 92.06 84 GLN A N 1
ATOM 646 C CA . GLN A 1 84 ? -8.499 4.387 20.779 1.00 92.06 84 GLN A CA 1
ATOM 647 C C . GLN A 1 84 ? -9.600 4.595 19.730 1.00 92.06 84 GLN A C 1
ATOM 649 O O . GLN A 1 84 ? -10.133 5.692 19.604 1.00 92.06 84 GLN A O 1
ATOM 654 N N . PHE A 1 85 ? -9.968 3.542 18.995 1.00 90.81 85 PHE A N 1
ATOM 655 C CA . PHE A 1 85 ? -10.980 3.611 17.945 1.00 90.81 85 PHE A CA 1
ATOM 656 C C . PHE A 1 85 ? -12.328 3.078 18.426 1.00 90.81 85 PHE A C 1
ATOM 658 O O . PHE A 1 85 ? -12.417 2.000 1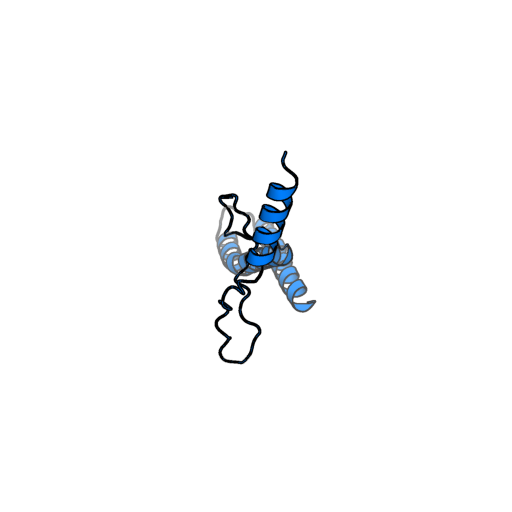9.021 1.00 90.81 85 PHE A O 1
ATOM 665 N N . SER A 1 86 ? -13.394 3.811 18.101 1.00 94.56 86 SER A N 1
ATOM 666 C CA . SER A 1 86 ? -14.767 3.349 18.299 1.00 94.56 86 SER A CA 1
ATOM 667 C C . SER A 1 86 ? -15.070 2.132 17.417 1.00 94.56 86 SER A C 1
ATOM 669 O O . SER A 1 86 ? -14.475 1.956 16.351 1.00 94.56 86 SER A O 1
ATOM 671 N N . LEU A 1 87 ? -16.036 1.302 17.828 1.00 93.50 87 LEU A N 1
ATOM 672 C CA . LEU A 1 87 ? -16.447 0.114 17.066 1.00 93.50 87 LEU A CA 1
ATOM 673 C C . LEU A 1 87 ? -16.832 0.471 15.618 1.00 93.50 87 LEU A C 1
ATOM 675 O O . LEU A 1 87 ? -16.415 -0.201 14.680 1.00 93.50 87 LEU A O 1
ATOM 679 N N . ARG A 1 88 ? -17.566 1.578 15.433 1.00 93.44 88 ARG A N 1
ATOM 680 C CA . ARG A 1 88 ? -17.957 2.084 14.108 1.00 93.44 88 ARG A CA 1
ATOM 681 C C . ARG A 1 88 ? -16.738 2.447 13.259 1.00 93.44 88 ARG A C 1
ATOM 683 O O . ARG A 1 88 ? -16.679 2.061 12.098 1.00 93.44 88 ARG A O 1
ATOM 690 N N . GLY A 1 89 ? -15.753 3.129 13.848 1.00 92.00 89 GLY A N 1
ATOM 691 C CA . GLY A 1 89 ? -14.513 3.484 13.156 1.00 92.00 89 GLY A CA 1
ATOM 692 C C . GLY A 1 89 ? -13.731 2.253 12.699 1.00 92.00 89 GLY A C 1
ATOM 693 O O . GLY A 1 89 ? -13.272 2.210 11.561 1.00 92.00 89 GLY A O 1
ATOM 694 N N . LYS A 1 90 ? -13.657 1.215 13.542 1.00 94.00 90 LYS A N 1
ATOM 695 C CA . LYS A 1 90 ? -13.004 -0.057 13.193 1.00 94.00 90 LYS A CA 1
ATOM 696 C C . LYS A 1 90 ? -13.675 -0.742 12.006 1.00 94.00 90 LYS A C 1
ATOM 698 O O . LYS A 1 90 ? -12.983 -1.185 11.093 1.00 94.00 90 LYS A O 1
ATOM 703 N N . VAL A 1 91 ? -15.007 -0.795 12.001 1.00 94.25 91 VAL A N 1
ATOM 704 C CA . VAL A 1 91 ? -15.785 -1.398 10.909 1.00 94.25 91 VAL A CA 1
ATOM 705 C C . VAL A 1 91 ? -15.576 -0.632 9.603 1.00 94.25 91 VAL A C 1
ATOM 707 O O . VAL A 1 91 ? -15.256 -1.248 8.592 1.00 94.25 91 VAL A O 1
ATOM 710 N N . VAL A 1 92 ? -15.681 0.700 9.625 1.00 94.44 92 VAL A N 1
ATOM 711 C CA . VAL A 1 92 ? -15.495 1.532 8.423 1.00 94.44 92 VAL A CA 1
ATOM 712 C C . VAL A 1 92 ? -14.083 1.377 7.855 1.00 94.44 92 VAL A C 1
ATOM 714 O O . VAL A 1 92 ? -13.932 1.096 6.672 1.00 94.44 92 VAL A O 1
ATOM 717 N N . MET A 1 93 ? -13.047 1.482 8.691 1.00 91.69 93 MET A N 1
ATOM 718 C CA . MET A 1 93 ? -11.651 1.310 8.263 1.00 91.69 93 MET A CA 1
ATOM 719 C C . MET A 1 93 ? -11.378 -0.096 7.712 1.00 91.69 93 MET A C 1
ATOM 721 O O . MET A 1 93 ? -10.664 -0.245 6.725 1.00 91.69 93 MET A O 1
ATOM 725 N N . SER A 1 94 ? -11.989 -1.126 8.304 1.00 92.69 94 SER A N 1
ATOM 726 C CA . SER A 1 94 ? -11.880 -2.504 7.811 1.00 92.69 94 SER A CA 1
ATOM 727 C C . SER A 1 94 ? -12.557 -2.690 6.453 1.00 92.69 94 SER A C 1
ATOM 729 O O . SER A 1 94 ? -12.020 -3.395 5.606 1.00 92.69 94 SER A O 1
ATOM 731 N N . LEU A 1 95 ? -13.709 -2.048 6.228 1.00 93.38 95 LEU A N 1
ATOM 732 C CA . LEU A 1 95 ? -14.417 -2.078 4.946 1.00 93.38 95 LEU A CA 1
ATOM 733 C C . LEU A 1 95 ? -13.631 -1.366 3.845 1.00 93.38 95 LEU A C 1
ATOM 735 O O . LEU A 1 95 ? -13.476 -1.924 2.765 1.00 93.38 95 LEU A O 1
ATOM 739 N N . VAL A 1 96 ? -13.099 -0.172 4.128 1.00 91.31 96 VAL A N 1
ATOM 740 C CA . VAL A 1 96 ? -12.210 0.551 3.199 1.00 91.31 96 VAL A CA 1
ATOM 741 C C . VAL A 1 96 ? -11.005 -0.323 2.847 1.00 91.31 96 VAL A C 1
ATOM 743 O O . VAL A 1 96 ? -10.681 -0.498 1.677 1.00 91.31 96 VAL A O 1
ATOM 746 N N . GLY A 1 97 ? -10.429 -0.940 3.876 1.00 88.00 97 GLY A N 1
ATOM 747 C CA . GLY A 1 97 ? -9.461 -2.022 3.803 1.00 88.00 97 GLY A CA 1
ATOM 748 C C . GLY A 1 97 ? -9.767 -3.108 2.778 1.00 88.00 97 GLY A C 1
ATOM 749 O O . GLY A 1 97 ? -9.056 -3.318 1.797 1.00 88.00 97 GLY A O 1
ATOM 750 N N . ALA A 1 98 ? -10.867 -3.812 3.026 1.00 88.69 98 ALA A N 1
ATOM 751 C CA . ALA A 1 98 ? -11.307 -4.944 2.226 1.00 88.69 98 ALA A CA 1
ATOM 752 C C . ALA A 1 98 ? -11.633 -4.547 0.779 1.00 88.69 98 ALA A C 1
ATOM 754 O O . ALA A 1 98 ? -11.286 -5.281 -0.143 1.00 88.69 98 ALA A O 1
ATOM 755 N N . LEU A 1 99 ? -12.246 -3.377 0.567 1.00 90.94 99 LEU A N 1
ATOM 756 C CA . LEU A 1 99 ? -12.521 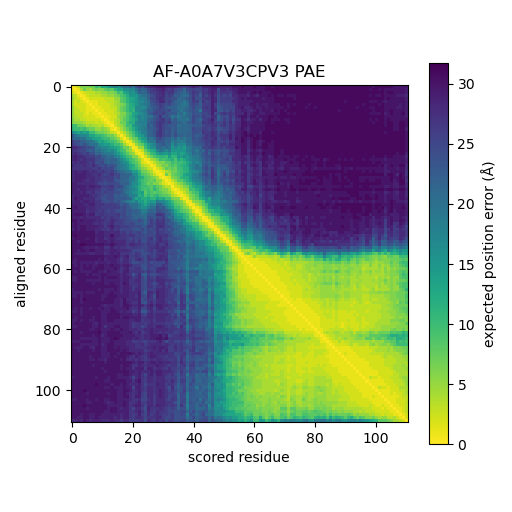-2.847 -0.770 1.00 90.94 99 LEU A CA 1
ATOM 757 C C . LEU A 1 99 ? -11.230 -2.556 -1.541 1.00 90.94 99 LEU A C 1
ATOM 759 O O . LEU A 1 99 ? -11.155 -2.873 -2.725 1.00 90.94 99 LEU A O 1
ATOM 763 N N . GLY A 1 100 ? -10.204 -2.019 -0.874 1.00 85.50 100 GLY A N 1
ATOM 764 C CA . GLY A 1 100 ? -8.888 -1.810 -1.479 1.00 85.50 100 GLY A CA 1
ATOM 765 C C . GLY A 1 100 ? -8.240 -3.120 -1.934 1.00 85.50 100 GLY A C 1
ATOM 766 O O . GLY A 1 100 ? -7.752 -3.208 -3.059 1.00 85.50 100 GLY A O 1
ATOM 767 N N . VAL A 1 101 ? -8.302 -4.170 -1.105 1.00 85.50 101 VAL A N 1
ATOM 768 C CA . VAL A 1 101 ? -7.784 -5.505 -1.466 1.00 85.50 101 VAL A CA 1
ATOM 769 C C . VAL A 1 101 ? -8.585 -6.121 -2.616 1.00 85.50 101 VAL A C 1
ATOM 771 O O . VAL A 1 101 ? -7.999 -6.677 -3.544 1.00 85.50 101 VAL A O 1
ATOM 774 N N . ALA A 1 102 ? -9.914 -5.999 -2.596 1.00 86.56 102 ALA A N 1
ATOM 775 C CA . ALA A 1 102 ? -10.770 -6.500 -3.668 1.00 86.56 102 ALA A CA 1
ATOM 776 C C . ALA A 1 102 ? -10.491 -5.793 -5.005 1.00 86.56 102 ALA A C 1
ATOM 778 O O . ALA A 1 102 ? -10.393 -6.455 -6.037 1.00 86.56 102 ALA A O 1
ATOM 779 N N . ALA A 1 103 ? -10.298 -4.471 -4.990 1.00 84.75 103 ALA A N 1
ATOM 780 C CA . ALA A 1 103 ? -9.927 -3.700 -6.174 1.00 84.75 103 ALA A CA 1
ATOM 781 C C . ALA A 1 103 ? -8.543 -4.101 -6.712 1.00 84.75 103 ALA A C 1
ATOM 783 O O . ALA A 1 103 ? -8.378 -4.243 -7.922 1.00 84.75 103 ALA A O 1
ATOM 784 N N . ALA A 1 104 ? -7.572 -4.346 -5.824 1.00 79.69 104 ALA A N 1
ATOM 785 C CA . ALA A 1 104 ? -6.248 -4.848 -6.191 1.00 79.69 104 ALA A CA 1
ATOM 786 C C . ALA A 1 104 ? -6.327 -6.209 -6.898 1.00 79.69 104 ALA A C 1
ATOM 788 O O . ALA A 1 104 ? -5.739 -6.402 -7.960 1.00 79.69 104 ALA A O 1
ATOM 789 N N . ALA A 1 105 ? -7.085 -7.143 -6.318 1.00 82.12 105 ALA A N 1
ATOM 790 C CA . ALA A 1 105 ? -7.279 -8.475 -6.876 1.00 82.12 105 ALA A CA 1
ATOM 791 C C . ALA A 1 105 ? -8.003 -8.423 -8.229 1.00 82.12 105 ALA A C 1
ATOM 793 O O . ALA A 1 105 ? -7.595 -9.097 -9.169 1.00 82.12 105 ALA A O 1
ATOM 794 N N . TRP A 1 106 ? -9.034 -7.584 -8.355 1.00 85.25 106 TR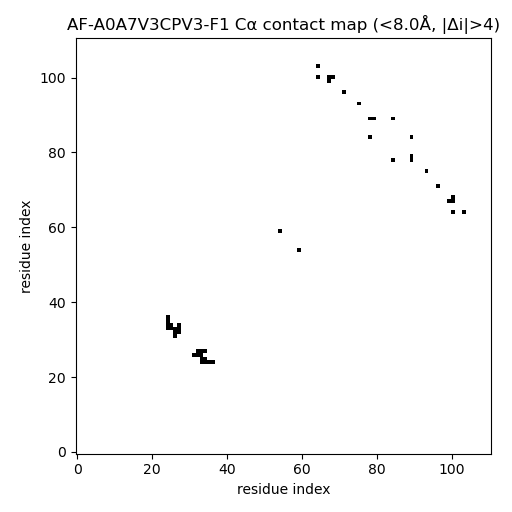P A N 1
ATOM 795 C CA . TRP A 1 106 ? -9.737 -7.367 -9.619 1.00 85.25 106 TRP A CA 1
ATOM 796 C C . TRP A 1 106 ? -8.810 -6.810 -10.705 1.00 85.25 106 TRP A C 1
ATOM 798 O O . TRP A 1 106 ? -8.795 -7.322 -11.820 1.00 85.25 106 TRP A O 1
ATOM 808 N N . ALA A 1 107 ? -7.988 -5.810 -10.375 1.00 79.00 107 ALA A N 1
ATOM 809 C CA . ALA A 1 107 ? -7.027 -5.230 -11.312 1.00 79.00 107 ALA A CA 1
ATOM 810 C C . ALA A 1 107 ? -5.978 -6.245 -11.800 1.00 79.00 107 ALA A C 1
ATOM 812 O O . ALA A 1 107 ? -5.537 -6.161 -12.943 1.00 79.00 107 ALA A O 1
ATOM 813 N N . LEU A 1 108 ? -5.599 -7.213 -10.959 1.00 74.12 108 LEU A N 1
ATOM 814 C CA . LEU A 1 108 ? -4.708 -8.309 -11.345 1.00 74.12 108 LEU A CA 1
ATOM 815 C C . LEU A 1 108 ? -5.391 -9.355 -12.239 1.00 74.12 108 LEU A C 1
ATOM 817 O O . LEU A 1 108 ? -4.721 -9.945 -13.075 1.00 74.12 108 LEU A O 1
ATOM 821 N N . LEU A 1 109 ? -6.694 -9.595 -12.060 1.00 80.44 109 LEU A N 1
ATOM 822 C CA . LEU A 1 109 ? -7.456 -10.609 -12.805 1.00 80.44 109 LEU A CA 1
ATOM 823 C C . LEU A 1 109 ? -7.943 -10.140 -14.182 1.00 80.44 109 LEU A C 1
ATOM 825 O O . LEU A 1 109 ? -8.198 -10.969 -15.047 1.00 80.44 109 LEU A O 1
ATOM 829 N N . VAL A 1 110 ? -8.134 -8.832 -14.366 1.00 78.12 110 VAL A N 1
ATOM 830 C CA . VAL A 1 110 ? -8.642 -8.238 -15.619 1.00 78.12 110 VAL A CA 1
ATOM 831 C C . VAL A 1 110 ? -7.512 -7.906 -16.609 1.00 78.12 110 VAL A C 1
ATOM 833 O O . VAL A 1 110 ? -7.773 -7.413 -17.705 1.00 78.12 110 VAL A O 1
ATOM 836 N N . ARG A 1 111 ? -6.260 -8.185 -16.239 1.00 55.81 111 ARG A N 1
ATOM 837 C CA . ARG A 1 111 ? -5.078 -8.011 -17.087 1.00 55.81 111 ARG A CA 1
ATOM 838 C C . ARG A 1 111 ? -4.780 -9.280 -17.879 1.00 55.81 111 ARG A C 1
ATOM 840 O O . ARG A 1 111 ? -4.357 -9.124 -19.043 1.00 55.81 111 ARG A O 1
#